Protein AF-A0A7C0YY36-F1 (afdb_monomer)

Solvent-accessible surface area (backbone atoms only — not comparable to full-atom values): 7719 Å² total; per-residue (Å²): 128,56,71,68,55,52,52,52,50,54,49,49,46,53,51,50,28,53,53,32,11,50,30,32,35,48,13,75,74,77,42,60,57,37,29,36,44,51,20,30,54,50,49,46,52,48,51,50,52,51,16,55,76,68,73,61,67,54,78,55,51,54,48,18,40,57,40,35,31,57,25,62,64,55,78,46,85,58,89,52,70,70,56,22,44,54,30,17,38,52,37,12,41,35,40,25,56,19,40,48,44,44,26,67,76,59,66,44,52,70,58,44,53,52,36,29,51,47,17,26,49,41,28,32,50,40,69,68,71,40,92,58,98,40,76,59,61,37,42,26,50,46,37,30,61,57,40,45,57,59,57,72,58,104

Structure (mmCIF, N/CA/C/O backbone):
data_AF-A0A7C0YY36-F1
#
_entry.id   AF-A0A7C0YY36-F1
#
loop_
_atom_site.group_PDB
_atom_site.id
_atom_site.type_symbol
_atom_site.label_atom_id
_atom_site.label_alt_id
_atom_site.label_comp_id
_atom_site.label_asym_id
_atom_site.label_entity_id
_atom_site.label_seq_id
_atom_site.pdbx_PDB_ins_code
_atom_site.Cartn_x
_atom_site.Cartn_y
_atom_site.Cartn_z
_atom_site.occupancy
_atom_site.B_iso_or_equiv
_atom_site.auth_seq_id
_atom_site.auth_comp_id
_atom_site.auth_asym_id
_atom_site.auth_atom_id
_atom_site.pdbx_PDB_model_num
ATOM 1 N N . MET A 1 1 ? -19.627 0.565 18.015 1.00 86.31 1 MET A N 1
ATOM 2 C CA . MET A 1 1 ? -19.749 1.677 17.042 1.00 86.31 1 MET A CA 1
ATOM 3 C C . MET A 1 1 ? -21.066 1.476 16.310 1.00 86.31 1 MET A C 1
ATOM 5 O O . MET A 1 1 ? -21.450 0.323 16.183 1.00 86.31 1 MET A O 1
ATOM 9 N N . SER A 1 2 ? -21.772 2.524 15.884 1.00 94.69 2 SER A N 1
ATOM 10 C CA . SER A 1 2 ? -22.950 2.332 15.022 1.00 94.69 2 SER A CA 1
ATOM 11 C C . SER A 1 2 ? -22.524 1.818 13.640 1.00 94.69 2 SER A C 1
ATOM 13 O O . SER A 1 2 ? -21.394 2.074 13.219 1.00 94.69 2 SER A O 1
ATOM 15 N N . GLU A 1 3 ? -23.427 1.147 12.921 1.00 95.56 3 GLU A N 1
ATOM 16 C CA . GLU A 1 3 ? -23.191 0.703 11.534 1.00 95.56 3 GLU A CA 1
ATOM 17 C C . GLU A 1 3 ? -22.787 1.864 10.620 1.00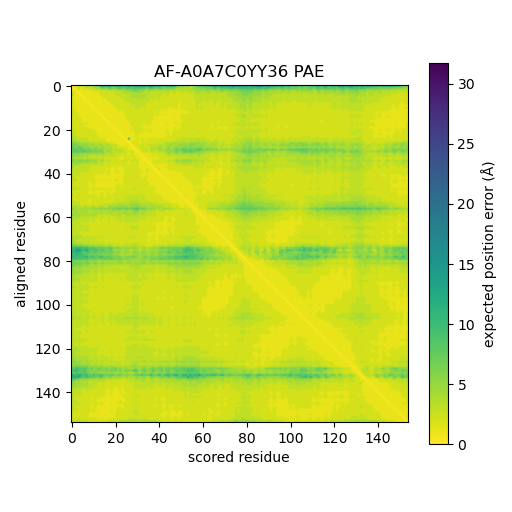 95.56 3 GLU 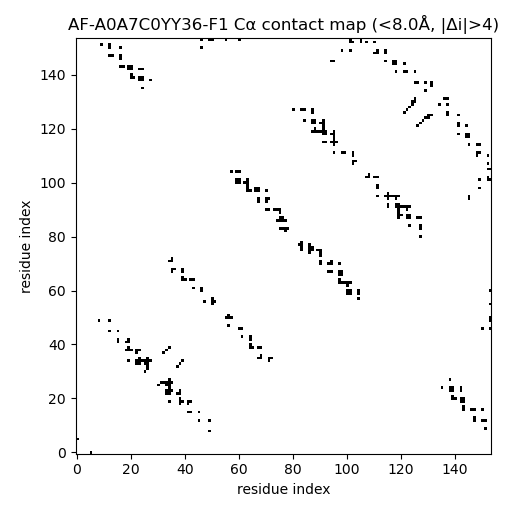A C 1
ATOM 19 O O . GLU A 1 3 ? -21.851 1.755 9.832 1.00 95.56 3 GLU A O 1
ATOM 24 N N . LEU A 1 4 ? -23.417 3.030 10.802 1.00 95.81 4 LEU A N 1
ATOM 25 C CA . LEU A 1 4 ? -23.041 4.251 10.094 1.00 95.81 4 LEU A CA 1
ATOM 26 C C . LEU A 1 4 ? -21.566 4.611 10.327 1.00 95.81 4 LEU A C 1
ATOM 28 O O . LEU A 1 4 ? -20.847 4.903 9.376 1.00 95.81 4 LEU A O 1
ATOM 32 N N . ASN A 1 5 ? -21.089 4.550 11.572 1.00 94.69 5 ASN A N 1
ATOM 33 C CA . ASN A 1 5 ? -19.698 4.874 11.888 1.00 94.69 5 ASN A CA 1
ATOM 34 C C . ASN A 1 5 ? -18.722 3.836 11.312 1.00 94.69 5 ASN A C 1
ATOM 36 O O . ASN A 1 5 ? -17.636 4.209 10.871 1.00 94.69 5 ASN A O 1
ATOM 40 N 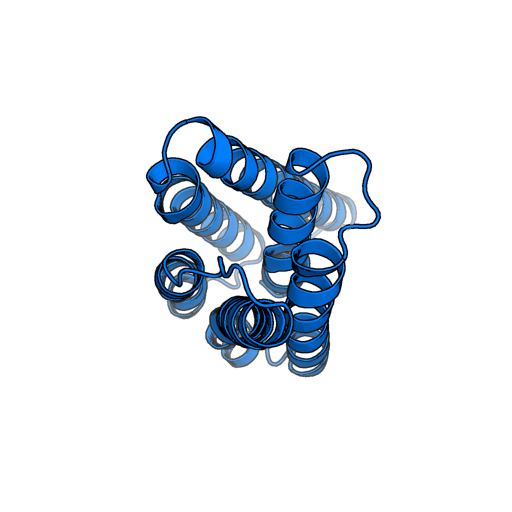N . LEU A 1 6 ? -19.103 2.553 11.278 1.00 94.69 6 LEU A N 1
ATOM 41 C CA . LEU A 1 6 ? -18.305 1.504 10.632 1.00 94.69 6 LEU A CA 1
ATOM 42 C C . LEU A 1 6 ? -18.199 1.735 9.121 1.00 94.69 6 LEU A C 1
ATOM 44 O O . LEU A 1 6 ? -17.103 1.643 8.567 1.00 94.69 6 LEU A O 1
ATOM 48 N N . GLN A 1 7 ? -19.301 2.109 8.470 1.00 96.94 7 GLN A N 1
ATOM 49 C CA . GLN A 1 7 ? -19.312 2.422 7.043 1.00 96.94 7 GLN A CA 1
ATOM 50 C C . GLN A 1 7 ? -18.502 3.685 6.725 1.00 96.94 7 GLN A C 1
ATOM 52 O O . GLN A 1 7 ? -17.735 3.696 5.763 1.00 96.94 7 GLN A O 1
ATOM 57 N N . LEU A 1 8 ? -18.615 4.734 7.546 1.00 97.00 8 LEU A N 1
ATOM 58 C CA . LEU A 1 8 ? -17.803 5.949 7.408 1.00 97.00 8 LEU A CA 1
ATOM 59 C C . LEU A 1 8 ? -16.310 5.649 7.577 1.00 97.00 8 LEU A C 1
ATOM 61 O O . LEU A 1 8 ? -15.486 6.171 6.827 1.00 97.00 8 LEU A O 1
ATOM 65 N N . LEU A 1 9 ? -15.955 4.766 8.511 1.00 97.12 9 LEU A N 1
ATOM 66 C CA . LEU A 1 9 ? -14.577 4.324 8.690 1.00 97.12 9 LEU A CA 1
ATOM 67 C C . LEU A 1 9 ? -14.075 3.505 7.491 1.00 97.12 9 LEU A C 1
ATOM 69 O O . LEU A 1 9 ? -12.953 3.718 7.030 1.00 97.12 9 LEU A O 1
ATOM 73 N N . ALA A 1 10 ? -14.890 2.592 6.960 1.00 97.75 10 ALA A N 1
ATOM 74 C CA . ALA A 1 10 ? -14.557 1.844 5.748 1.00 97.75 10 ALA A CA 1
ATOM 75 C C . ALA A 1 10 ? -14.374 2.779 4.540 1.00 97.75 10 ALA A C 1
ATOM 77 O O . ALA A 1 10 ? -13.438 2.614 3.760 1.00 97.75 10 ALA A O 1
ATOM 78 N N . PHE A 1 11 ? -15.207 3.812 4.419 1.00 98.06 11 PHE A N 1
ATOM 79 C CA . PHE A 1 11 ? -15.059 4.833 3.387 1.00 98.06 11 PHE A CA 1
ATOM 80 C C . PHE A 1 11 ? -13.775 5.658 3.568 1.00 98.06 11 PHE A C 1
ATOM 82 O O . PHE A 1 11 ? -13.031 5.859 2.608 1.00 98.06 11 PHE A O 1
ATOM 89 N N . PHE A 1 12 ? -13.444 6.055 4.801 1.00 98.25 12 PHE A N 1
ATOM 90 C CA . PHE A 1 12 ? -12.179 6.730 5.108 1.00 98.25 12 PHE A CA 1
ATOM 91 C C . PHE A 1 12 ? -10.961 5.886 4.707 1.00 98.25 12 PHE A C 1
ATOM 93 O O . PHE A 1 12 ? -10.008 6.411 4.132 1.00 98.25 12 PHE A O 1
ATOM 100 N N . LYS A 1 13 ? -11.006 4.568 4.935 1.00 98.50 13 LYS A N 1
ATOM 101 C CA . LYS A 1 13 ? -9.967 3.630 4.483 1.00 98.50 13 LYS A CA 1
ATOM 102 C C . LYS A 1 13 ? -9.772 3.674 2.965 1.00 98.50 13 LYS A C 1
ATOM 104 O O . LYS A 1 13 ? -8.634 3.742 2.506 1.00 98.50 13 LYS A O 1
ATOM 109 N N . VAL A 1 14 ? -10.855 3.713 2.186 1.00 98.44 14 VAL A N 1
ATOM 110 C CA . VAL A 1 14 ? -10.785 3.868 0.720 1.00 98.44 14 VAL A CA 1
ATOM 111 C C . VAL A 1 14 ? -10.155 5.208 0.329 1.00 98.44 14 VAL A C 1
ATOM 113 O O . VAL A 1 14 ? -9.276 5.238 -0.532 1.00 98.44 14 VAL A O 1
ATOM 116 N N . ILE A 1 15 ? -10.536 6.30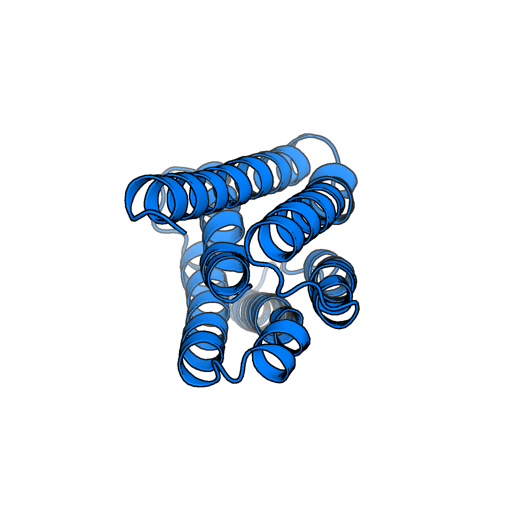6 0.989 1.00 98.44 15 ILE A N 1
ATOM 117 C CA . ILE A 1 15 ? -9.932 7.628 0.748 1.00 98.44 15 ILE A CA 1
ATOM 118 C C . ILE A 1 15 ? -8.431 7.606 1.058 1.00 98.44 15 ILE A C 1
ATOM 120 O O . ILE A 1 15 ? -7.633 8.129 0.280 1.00 98.44 15 ILE A O 1
ATOM 124 N N . ALA A 1 16 ? -8.023 6.970 2.158 1.00 98.38 16 ALA A N 1
ATOM 125 C CA . ALA A 1 16 ? -6.617 6.862 2.527 1.00 98.38 16 ALA A CA 1
ATOM 126 C C . ALA A 1 16 ? -5.792 6.139 1.455 1.00 98.38 16 ALA A C 1
ATOM 128 O O . ALA A 1 16 ? -4.710 6.609 1.092 1.00 98.38 16 ALA A O 1
ATOM 129 N N . VAL A 1 17 ? -6.333 5.055 0.899 1.00 98.56 17 VAL A N 1
ATOM 130 C CA . VAL A 1 17 ? -5.735 4.326 -0.227 1.00 98.56 17 VAL A CA 1
ATOM 131 C C . VAL A 1 17 ? -5.659 5.211 -1.476 1.00 98.56 17 VAL A C 1
ATOM 133 O O . VAL A 1 17 ? -4.615 5.256 -2.127 1.00 98.56 17 VAL A O 1
ATOM 136 N N . ALA A 1 18 ? -6.725 5.950 -1.794 1.00 98.38 18 ALA A N 1
ATOM 137 C CA . ALA A 1 18 ? -6.769 6.834 -2.959 1.00 98.38 18 ALA A CA 1
ATOM 138 C C . ALA A 1 18 ? -5.725 7.962 -2.875 1.00 98.38 18 ALA A C 1
ATOM 140 O O . ALA A 1 18 ? -5.005 8.211 -3.843 1.00 98.38 18 ALA A O 1
ATOM 141 N N . ILE A 1 19 ? -5.580 8.596 -1.707 1.00 98.25 19 ILE A N 1
ATOM 142 C CA . ILE A 1 19 ? -4.572 9.643 -1.482 1.00 98.25 19 ILE A CA 1
ATOM 143 C C . ILE A 1 19 ? -3.157 9.060 -1.579 1.00 98.25 19 ILE A C 1
ATOM 145 O O . ILE A 1 19 ? -2.301 9.651 -2.239 1.00 98.25 19 ILE A O 1
ATOM 149 N N . PHE A 1 20 ? -2.900 7.884 -0.991 1.00 98.38 20 PHE A N 1
ATOM 150 C CA . PHE A 1 20 ? -1.603 7.219 -1.149 1.00 98.38 20 PHE A CA 1
ATOM 151 C C . PHE A 1 20 ? -1.292 6.937 -2.621 1.00 98.38 20 PHE A C 1
ATOM 153 O O . PHE A 1 20 ? -0.194 7.233 -3.087 1.00 98.38 20 PHE A O 1
ATOM 160 N N . SER A 1 21 ? -2.261 6.396 -3.356 1.00 97.50 21 SER A N 1
ATOM 161 C CA . SER A 1 21 ? -2.123 6.058 -4.771 1.00 97.50 21 SER A CA 1
ATOM 162 C C . SER A 1 21 ? -1.823 7.286 -5.640 1.00 97.50 21 SER A C 1
ATOM 164 O O . SER A 1 21 ? -0.925 7.252 -6.488 1.00 97.50 21 SER A O 1
ATOM 166 N N . LEU A 1 22 ? -2.484 8.414 -5.359 1.00 96.81 22 LEU A N 1
ATOM 167 C CA . LEU A 1 22 ? -2.176 9.699 -5.984 1.00 96.81 22 LEU A CA 1
ATOM 168 C C . LEU A 1 22 ? -0.730 10.130 -5.697 1.00 96.81 22 LEU A C 1
ATOM 170 O O . LEU A 1 22 ? 0.011 10.441 -6.628 1.00 96.81 22 LEU A O 1
ATOM 174 N N . LEU A 1 23 ? -0.300 10.118 -4.431 1.00 96.81 23 LEU A N 1
ATOM 175 C CA . LEU A 1 23 ? 1.073 10.478 -4.046 1.00 96.81 23 LEU A CA 1
ATOM 176 C C . LEU A 1 23 ? 2.109 9.533 -4.669 1.00 96.81 23 LEU A C 1
ATOM 178 O O . LEU A 1 23 ? 3.195 9.966 -5.066 1.00 96.81 23 LEU A O 1
ATOM 182 N N . TYR A 1 24 ? 1.762 8.254 -4.797 1.00 95.31 24 TYR A N 1
ATOM 183 C CA . TYR A 1 24 ? 2.589 7.258 -5.457 1.00 95.31 24 TYR A CA 1
ATOM 184 C C . TYR A 1 24 ? 2.801 7.604 -6.940 1.00 95.31 24 TYR A C 1
ATOM 186 O O . TYR A 1 24 ? 3.950 7.705 -7.382 1.00 95.31 24 TYR A O 1
ATOM 194 N N . GLY A 1 25 ? 1.720 7.877 -7.681 1.00 93.38 25 GLY A N 1
ATOM 195 C CA . GLY A 1 25 ? 1.780 8.281 -9.091 1.00 93.38 25 GLY A CA 1
ATOM 196 C C . GLY A 1 25 ? 2.466 9.637 -9.310 1.00 93.38 25 GLY A C 1
ATOM 197 O O . GLY A 1 25 ? 3.320 9.772 -10.191 1.00 93.38 25 GLY A O 1
ATOM 198 N N . LEU A 1 26 ? 2.184 10.634 -8.461 1.00 94.06 26 LEU A N 1
ATOM 199 C CA . LEU A 1 26 ? 2.862 11.941 -8.479 1.00 94.06 26 LEU A CA 1
ATOM 200 C C . LEU A 1 26 ? 4.372 11.799 -8.264 1.00 94.06 26 LEU A C 1
ATOM 202 O O . LEU A 1 26 ? 5.167 12.504 -8.892 1.00 94.06 26 LEU A O 1
ATOM 206 N N . GLY A 1 27 ? 4.791 10.868 -7.406 1.00 91.62 27 GLY A N 1
ATOM 207 C CA . GLY A 1 27 ? 6.204 10.599 -7.168 1.00 91.62 27 GLY A CA 1
ATOM 208 C C . GLY A 1 27 ? 6.942 9.984 -8.359 1.00 91.62 27 GLY A C 1
ATOM 209 O O . GLY A 1 27 ? 8.170 10.085 -8.410 1.00 91.62 27 GLY A O 1
ATOM 210 N N . GLY A 1 28 ? 6.221 9.384 -9.311 1.00 86.81 28 GLY A N 1
ATOM 211 C CA . GLY A 1 28 ? 6.764 8.954 -10.600 1.00 86.81 28 GLY A CA 1
ATOM 212 C C . GLY A 1 28 ? 6.996 10.107 -11.583 1.00 86.81 28 GLY A C 1
ATOM 213 O O . GLY A 1 28 ? 7.898 10.016 -12.409 1.00 86.81 28 GLY A O 1
ATOM 214 N N . MET A 1 29 ? 6.238 11.204 -11.460 1.00 89.25 29 MET A N 1
ATOM 215 C CA . MET A 1 29 ? 6.308 12.356 -12.373 1.00 89.25 29 MET A CA 1
ATOM 216 C C . MET A 1 29 ? 7.236 13.469 -11.880 1.00 89.25 29 MET A C 1
ATOM 218 O O . MET A 1 29 ? 8.010 14.016 -12.658 1.00 89.25 29 MET A O 1
ATOM 222 N N . TYR A 1 30 ? 7.157 13.816 -10.593 1.00 90.88 30 TYR A N 1
ATOM 223 C CA . TYR A 1 30 ? 7.826 15.005 -10.059 1.00 90.88 30 TYR A CA 1
ATOM 224 C C . TYR A 1 30 ? 9.083 14.659 -9.264 1.00 90.88 30 TYR A C 1
ATOM 226 O O . TYR A 1 30 ? 10.194 15.043 -9.624 1.00 90.88 30 TYR A O 1
ATOM 234 N N . LYS A 1 31 ? 8.919 13.962 -8.134 1.00 92.25 31 LYS A N 1
ATOM 235 C CA . LYS A 1 31 ? 10.015 13.640 -7.210 1.00 92.25 31 LYS A CA 1
ATOM 236 C C . LYS A 1 31 ? 9.760 12.302 -6.532 1.00 92.25 31 LYS A C 1
ATOM 238 O O . LYS A 1 31 ? 8.762 12.142 -5.832 1.00 92.25 31 LYS A O 1
ATOM 243 N N . LYS A 1 32 ? 10.732 11.384 -6.606 1.00 91.44 32 LYS A N 1
ATOM 244 C CA . LYS A 1 32 ? 10.655 10.055 -5.963 1.00 91.44 32 LYS A CA 1
ATOM 245 C C . LYS A 1 32 ? 10.382 10.125 -4.452 1.00 91.44 32 LYS A C 1
ATOM 247 O O . LYS A 1 32 ? 9.803 9.197 -3.895 1.00 91.44 32 LYS A O 1
ATOM 252 N N . ALA A 1 33 ? 10.768 11.218 -3.791 1.00 93.50 33 ALA A N 1
ATOM 253 C CA . ALA A 1 33 ? 10.486 11.452 -2.375 1.00 93.50 33 ALA A CA 1
ATOM 254 C C . ALA A 1 33 ? 8.979 11.541 -2.063 1.00 93.50 33 ALA A C 1
ATOM 256 O O . ALA A 1 33 ? 8.561 11.094 -0.999 1.00 93.50 33 ALA A O 1
ATOM 257 N N . ILE A 1 34 ? 8.152 12.036 -2.993 1.00 93.62 34 ILE A N 1
ATOM 258 C CA . ILE A 1 34 ? 6.697 12.152 -2.795 1.00 93.62 34 ILE A CA 1
ATOM 259 C C . ILE A 1 34 ? 6.083 10.762 -2.607 1.00 93.62 34 ILE A C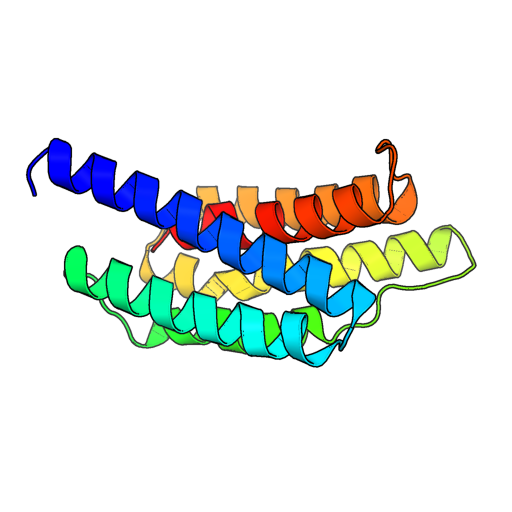 1
ATOM 261 O O . ILE A 1 34 ? 5.360 10.542 -1.640 1.00 93.62 34 ILE A O 1
ATOM 265 N N . ARG A 1 35 ? 6.450 9.790 -3.454 1.00 91.50 35 ARG A N 1
ATOM 266 C CA . ARG A 1 35 ? 5.975 8.406 -3.305 1.00 91.50 35 ARG A CA 1
ATOM 267 C C . ARG A 1 35 ? 6.594 7.681 -2.111 1.00 91.50 35 ARG A C 1
ATOM 269 O O . ARG A 1 35 ? 5.892 6.957 -1.424 1.00 91.50 35 ARG A O 1
ATOM 276 N N . ARG A 1 36 ? 7.901 7.856 -1.867 1.00 92.56 36 ARG A N 1
ATOM 277 C CA . ARG A 1 36 ? 8.661 7.083 -0.861 1.00 92.56 36 ARG A CA 1
ATOM 278 C C . ARG A 1 36 ? 8.449 7.558 0.570 1.00 92.56 36 ARG A C 1
ATOM 280 O O . ARG A 1 36 ? 8.515 6.745 1.477 1.00 92.56 36 ARG A O 1
ATOM 287 N N . ILE A 1 37 ? 8.254 8.860 0.758 1.00 95.00 37 ILE A N 1
ATOM 288 C CA . ILE A 1 37 ? 8.168 9.496 2.075 1.00 95.00 37 ILE A CA 1
ATOM 289 C C . ILE A 1 37 ? 6.786 10.119 2.240 1.00 95.00 37 ILE A C 1
ATOM 291 O O . ILE A 1 37 ? 6.089 9.784 3.188 1.00 95.00 37 ILE A O 1
ATOM 295 N N . GLY A 1 38 ? 6.349 10.958 1.294 1.00 95.56 38 GLY A N 1
ATOM 296 C CA . GLY A 1 38 ? 5.056 11.648 1.384 1.00 95.56 38 GLY A CA 1
ATOM 297 C C . GLY A 1 38 ? 3.869 10.688 1.506 1.00 95.56 38 GLY A C 1
ATOM 298 O O . GLY A 1 38 ? 3.087 10.792 2.448 1.00 95.56 38 GLY A O 1
ATOM 299 N N . GLY A 1 39 ? 3.779 9.704 0.605 1.00 95.69 39 GLY A N 1
ATOM 300 C CA . GLY A 1 39 ? 2.755 8.656 0.667 1.00 95.69 39 GLY A CA 1
ATOM 301 C C . GLY A 1 39 ? 2.809 7.859 1.971 1.00 95.69 39 GLY A C 1
ATOM 302 O O . GLY A 1 39 ? 1.782 7.585 2.585 1.00 95.69 39 GLY A O 1
ATOM 303 N N . VAL A 1 40 ? 4.009 7.538 2.446 1.00 96.62 40 VAL A N 1
ATOM 304 C CA . VAL A 1 40 ? 4.182 6.764 3.679 1.00 96.62 40 VAL A CA 1
ATOM 305 C C . VAL A 1 40 ? 3.762 7.555 4.918 1.00 96.62 40 VAL A C 1
ATOM 307 O O . VAL A 1 40 ? 3.048 7.015 5.758 1.00 96.62 40 VAL A O 1
ATOM 310 N N . ILE A 1 41 ? 4.150 8.829 5.027 1.00 97.81 41 ILE A N 1
ATOM 311 C CA . ILE A 1 41 ? 3.720 9.712 6.123 1.00 97.81 41 ILE A CA 1
ATOM 312 C C . ILE A 1 41 ? 2.194 9.800 6.149 1.00 97.81 41 ILE A C 1
ATOM 314 O O . ILE A 1 41 ? 1.589 9.696 7.214 1.00 97.81 41 ILE A O 1
ATOM 318 N N . TRP A 1 42 ? 1.565 9.926 4.979 1.00 97.94 42 TRP A N 1
ATOM 319 C CA . TRP A 1 42 ? 0.111 9.897 4.881 1.00 97.94 42 TRP A CA 1
ATOM 320 C C . TRP A 1 42 ? -0.484 8.593 5.436 1.00 97.94 42 TRP A C 1
ATOM 322 O O . TRP A 1 42 ? -1.406 8.645 6.250 1.00 97.94 42 TRP A O 1
ATOM 332 N N . LEU A 1 43 ? 0.067 7.428 5.075 1.00 97.94 43 LEU A N 1
ATOM 333 C CA . LEU A 1 43 ? -0.393 6.151 5.634 1.00 97.94 43 LEU A CA 1
ATOM 334 C C . LEU A 1 43 ? -0.196 6.073 7.148 1.00 97.94 43 LEU A C 1
ATOM 336 O O . LEU A 1 43 ? -1.082 5.568 7.829 1.00 97.94 43 LEU A O 1
ATOM 340 N N . MET A 1 44 ? 0.912 6.589 7.693 1.00 97.75 44 MET A N 1
ATOM 341 C CA . MET A 1 44 ? 1.116 6.647 9.148 1.00 97.75 44 MET A CA 1
ATOM 342 C C . MET A 1 44 ? -0.003 7.435 9.833 1.00 97.75 44 MET A C 1
ATOM 344 O O . MET A 1 44 ? -0.573 6.960 10.815 1.00 97.75 44 MET A O 1
ATOM 348 N N . VAL A 1 45 ? -0.354 8.607 9.296 1.00 98.12 45 VAL A N 1
ATOM 349 C CA . VAL A 1 45 ? -1.452 9.431 9.823 1.00 98.12 45 VAL A CA 1
ATOM 350 C C . VAL A 1 45 ? -2.786 8.690 9.712 1.00 98.12 45 VAL A C 1
ATOM 352 O O . VAL A 1 45 ? -3.515 8.599 10.700 1.00 98.12 45 VAL A O 1
ATOM 355 N N . ALA A 1 46 ? -3.088 8.104 8.550 1.00 98.12 46 ALA A N 1
ATOM 356 C CA . ALA A 1 46 ? -4.329 7.363 8.333 1.00 98.12 46 ALA A CA 1
ATOM 357 C C . ALA A 1 46 ? -4.471 6.171 9.295 1.00 98.12 46 ALA A C 1
ATOM 359 O O . ALA A 1 46 ? -5.524 5.998 9.904 1.00 98.12 46 ALA A O 1
ATOM 360 N N . ILE A 1 47 ? -3.405 5.389 9.484 1.00 97.81 47 ILE A N 1
ATOM 361 C CA . ILE A 1 47 ? -3.352 4.260 10.425 1.00 97.81 47 ILE A CA 1
ATOM 362 C C . ILE A 1 47 ? -3.553 4.736 11.865 1.00 97.81 47 ILE A C 1
ATOM 364 O O . ILE A 1 47 ? -4.306 4.111 12.611 1.00 97.81 47 ILE A O 1
ATOM 368 N N . GLY A 1 48 ? -2.933 5.856 12.249 1.00 97.50 48 GLY A N 1
ATOM 369 C CA . GLY A 1 48 ? -3.132 6.464 13.564 1.00 97.50 48 GLY A CA 1
ATOM 370 C C . GLY A 1 48 ? -4.591 6.859 13.809 1.00 97.50 48 GLY A C 1
ATOM 371 O O . GLY A 1 48 ? -5.147 6.524 14.854 1.00 97.50 48 GLY A O 1
ATOM 372 N N . ILE A 1 49 ? -5.234 7.498 12.824 1.00 97.31 49 ILE A N 1
ATOM 373 C CA . ILE A 1 49 ? -6.655 7.876 12.888 1.00 97.31 49 ILE A CA 1
ATOM 374 C C . ILE A 1 49 ? -7.544 6.629 12.992 1.00 97.31 49 ILE A C 1
ATOM 376 O O . ILE A 1 49 ? -8.397 6.562 13.876 1.00 97.31 49 ILE A O 1
ATOM 380 N N . ILE A 1 50 ? -7.333 5.627 12.132 1.00 97.38 50 ILE A N 1
ATOM 381 C CA . ILE A 1 50 ? -8.111 4.376 12.127 1.00 97.38 50 ILE A CA 1
ATOM 382 C C . ILE A 1 50 ? -7.986 3.663 13.478 1.00 97.38 50 ILE A C 1
ATOM 384 O O . ILE A 1 50 ? -9.002 3.362 14.110 1.00 97.38 50 ILE A O 1
ATOM 388 N N . GLY A 1 51 ? -6.755 3.457 13.955 1.00 95.94 51 GLY A N 1
ATOM 389 C CA . GLY A 1 51 ? -6.487 2.780 15.222 1.00 95.94 51 GLY A CA 1
ATOM 390 C C . GLY A 1 51 ? -7.054 3.531 16.429 1.00 95.94 51 GLY A C 1
ATOM 391 O O . GLY A 1 51 ? -7.568 2.903 17.356 1.00 95.94 51 GLY A O 1
ATOM 392 N N . TYR A 1 52 ? -7.024 4.86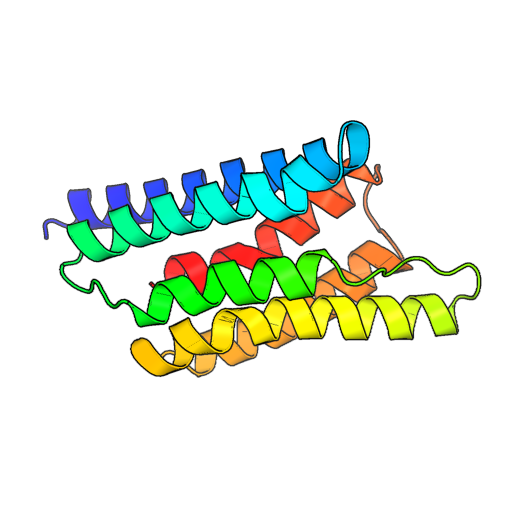8 16.411 1.00 96.12 52 TYR A N 1
ATOM 393 C CA . TYR A 1 52 ? -7.657 5.690 17.444 1.00 96.12 52 TYR A CA 1
ATOM 394 C C . TYR A 1 52 ? -9.183 5.516 17.449 1.00 96.12 52 TYR A C 1
ATOM 396 O O . TYR A 1 52 ? -9.763 5.204 18.491 1.00 96.12 52 TYR 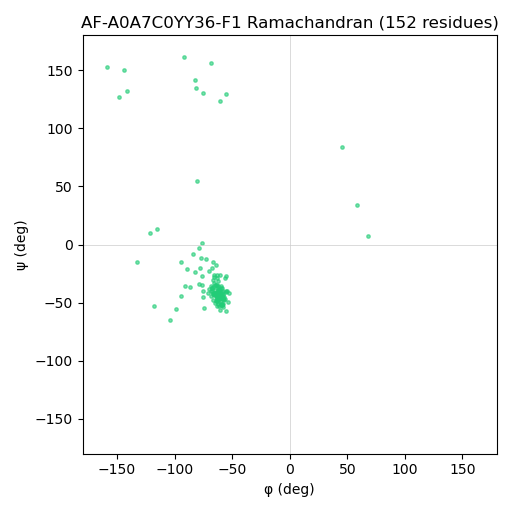A O 1
ATOM 404 N N . LEU A 1 53 ? -9.835 5.641 16.287 1.00 95.44 53 LEU A N 1
ATOM 405 C CA . LEU A 1 53 ? -11.294 5.527 16.166 1.00 95.44 53 LEU A CA 1
ATOM 406 C C . LEU A 1 53 ? -11.809 4.126 16.527 1.00 95.44 53 LEU A C 1
ATOM 408 O O . LEU A 1 53 ? -12.882 3.994 17.118 1.00 95.44 53 LEU A O 1
ATOM 412 N N . GLN A 1 54 ? -11.045 3.079 16.209 1.00 94.81 54 GLN A N 1
ATOM 413 C CA . GLN A 1 54 ? -11.388 1.693 16.541 1.00 94.81 54 GLN A CA 1
ATOM 414 C C . GLN A 1 54 ? -10.979 1.274 17.954 1.00 94.81 54 GLN A C 1
ATOM 416 O O . GLN A 1 54 ? -11.377 0.196 18.392 1.00 94.81 54 GLN A O 1
ATOM 421 N N . LYS A 1 55 ? -10.226 2.113 18.681 1.00 94.44 55 LYS A N 1
ATOM 422 C CA . LYS A 1 55 ? -9.615 1.777 19.978 1.00 94.44 55 LYS A CA 1
ATOM 423 C C . LYS A 1 55 ? -8.677 0.561 19.900 1.00 94.44 55 LYS A C 1
ATOM 425 O O . LYS A 1 55 ? -8.576 -0.210 20.849 1.00 94.44 55 LYS A O 1
ATOM 430 N N . THR A 1 56 ? -7.991 0.399 18.771 1.00 93.88 56 THR A N 1
ATOM 431 C CA . THR A 1 56 ? -7.065 -0.711 18.480 1.00 93.88 56 THR A CA 1
ATOM 432 C C . THR A 1 56 ? -5.623 -0.238 18.307 1.00 93.88 56 THR A C 1
ATOM 434 O O . THR A 1 56 ? -4.793 -0.983 17.790 1.00 93.88 56 THR A O 1
ATOM 437 N N . ILE A 1 57 ? -5.310 1.003 18.700 1.00 92.88 57 ILE A N 1
ATOM 438 C CA . ILE A 1 57 ? -3.999 1.603 18.456 1.00 92.88 57 ILE A CA 1
ATOM 439 C C . ILE A 1 57 ? -2.866 0.733 19.011 1.00 92.88 57 ILE A C 1
ATOM 441 O O . ILE A 1 57 ? -2.860 0.322 20.169 1.00 92.88 57 ILE A O 1
ATOM 445 N N . SER A 1 58 ? -1.886 0.471 18.155 1.00 94.19 58 SER A N 1
ATOM 446 C CA . SER A 1 58 ? -0.694 -0.292 18.484 1.00 94.19 58 SER A CA 1
ATOM 447 C C . SER A 1 58 ? 0.498 0.348 17.794 1.00 94.19 58 SER A C 1
ATOM 449 O O . SER A 1 58 ? 0.449 0.637 16.596 1.00 94.19 58 SER A O 1
ATOM 451 N N . LEU A 1 59 ? 1.587 0.552 18.538 1.00 94.06 59 LEU A N 1
ATOM 452 C CA . LEU A 1 59 ? 2.824 1.111 17.984 1.00 94.06 59 LEU A CA 1
ATOM 453 C C . LEU A 1 59 ? 3.405 0.222 16.873 1.00 94.06 59 LEU A C 1
ATOM 455 O O . LEU A 1 59 ? 4.038 0.715 15.942 1.00 94.06 59 LEU A O 1
ATOM 459 N N . TRP A 1 60 ? 3.110 -1.077 16.917 1.00 93.81 60 TRP A N 1
ATOM 460 C CA . TRP A 1 60 ? 3.518 -2.050 15.909 1.00 93.81 60 TRP A CA 1
ATOM 461 C C . TRP A 1 60 ? 2.929 -1.772 14.520 1.00 93.81 60 TRP A C 1
ATOM 463 O O . TRP A 1 60 ? 3.568 -2.105 13.522 1.00 93.81 60 TRP A O 1
ATOM 473 N N . TYR A 1 61 ? 1.772 -1.104 14.418 1.00 94.94 61 TYR A N 1
ATOM 474 C CA . TYR A 1 61 ? 1.223 -0.716 13.114 1.00 94.94 61 TYR A CA 1
ATOM 475 C C . TYR A 1 61 ? 2.124 0.259 12.358 1.00 94.94 61 TYR A C 1
ATOM 477 O O . TYR A 1 61 ? 2.155 0.234 11.129 1.00 94.94 61 TYR A O 1
ATOM 485 N N . PHE A 1 62 ? 2.900 1.081 13.065 1.00 96.31 62 PHE A N 1
ATOM 486 C CA . PHE A 1 62 ? 3.786 2.063 12.443 1.00 96.31 62 PHE A CA 1
ATOM 487 C C . PHE A 1 62 ? 5.064 1.441 11.870 1.00 96.31 62 PHE A C 1
ATOM 489 O O . PHE A 1 62 ? 5.733 2.081 11.060 1.00 96.31 62 PHE A O 1
ATOM 496 N N . LEU A 1 63 ? 5.368 0.176 12.190 1.00 97.31 63 LEU A N 1
ATOM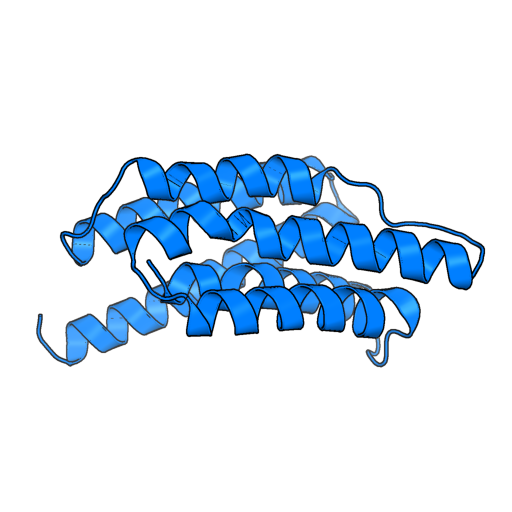 497 C CA . LEU A 1 63 ? 6.431 -0.552 11.498 1.00 97.31 63 LEU A CA 1
ATOM 498 C C . LEU A 1 63 ? 6.080 -0.822 10.031 1.00 97.31 63 LEU A C 1
ATOM 500 O O . LEU A 1 63 ? 6.987 -0.841 9.205 1.00 97.31 63 LEU A O 1
ATOM 504 N N . TYR A 1 64 ? 4.797 -0.982 9.679 1.00 97.88 64 TYR A N 1
ATOM 505 C CA . TYR A 1 64 ? 4.407 -1.199 8.282 1.00 97.88 64 TYR A CA 1
ATOM 506 C C . TYR A 1 64 ? 4.809 -0.024 7.379 1.00 97.88 64 TYR A C 1
ATOM 508 O O . TYR A 1 64 ? 5.579 -0.250 6.443 1.00 97.88 64 TYR A O 1
ATOM 516 N N . PRO A 1 65 ? 4.392 1.229 7.651 1.00 97.19 65 PRO A N 1
ATOM 517 C CA . PRO A 1 65 ? 4.839 2.375 6.870 1.00 97.19 65 PRO A CA 1
ATOM 518 C C . PRO A 1 65 ? 6.369 2.489 6.796 1.00 97.19 65 PRO A C 1
ATOM 520 O O . PRO A 1 65 ? 6.905 2.738 5.720 1.00 97.19 65 PRO A O 1
ATOM 523 N N . LEU A 1 66 ? 7.096 2.230 7.889 1.00 96.75 66 LEU A N 1
ATOM 524 C CA . LEU A 1 66 ? 8.565 2.271 7.888 1.00 96.75 66 LEU A CA 1
ATOM 525 C C . LEU A 1 66 ? 9.185 1.224 6.947 1.00 96.75 66 LEU A C 1
ATOM 527 O O . LEU A 1 66 ? 10.060 1.557 6.145 1.00 96.75 66 LEU A O 1
ATOM 531 N N . LEU A 1 67 ? 8.704 -0.021 6.988 1.00 97.81 67 LEU A N 1
ATOM 532 C CA . LEU A 1 67 ? 9.137 -1.073 6.062 1.00 97.81 67 LEU A CA 1
ATOM 533 C C . LEU A 1 67 ? 8.744 -0.751 4.615 1.00 97.81 67 LEU A C 1
ATOM 535 O O . LEU A 1 67 ? 9.503 -1.037 3.684 1.00 97.81 67 LEU A O 1
ATOM 539 N N . LEU A 1 68 ? 7.593 -0.105 4.422 1.00 97.88 68 LEU A N 1
ATOM 540 C CA . LEU A 1 68 ? 7.121 0.321 3.113 1.00 97.88 68 LEU A CA 1
ATOM 541 C C . LEU A 1 68 ? 8.069 1.356 2.482 1.00 97.88 68 LEU A C 1
ATOM 543 O O . LEU A 1 68 ? 8.301 1.278 1.279 1.00 97.88 68 LEU A O 1
ATOM 547 N N . ILE A 1 69 ? 8.711 2.250 3.250 1.00 97.19 69 ILE A N 1
ATOM 548 C CA . ILE A 1 69 ? 9.776 3.141 2.724 1.00 97.19 69 ILE A CA 1
ATOM 549 C C . ILE A 1 69 ? 10.899 2.316 2.087 1.00 97.19 69 ILE A C 1
ATOM 551 O O . ILE A 1 69 ? 11.346 2.617 0.972 1.00 97.19 69 ILE A O 1
ATOM 555 N N . GLY A 1 70 ? 11.342 1.270 2.790 1.00 96.06 70 GLY A N 1
ATOM 556 C CA . GLY A 1 70 ? 12.372 0.352 2.312 1.00 96.06 70 GLY A CA 1
ATOM 557 C C . GLY A 1 70 ? 11.950 -0.312 1.004 1.00 96.06 70 GLY A C 1
ATOM 558 O O . GLY A 1 70 ? 12.653 -0.197 -0.003 1.00 96.06 70 GLY A O 1
ATOM 559 N N . ALA A 1 71 ? 10.752 -0.899 0.980 1.00 97.12 71 ALA A N 1
ATOM 560 C CA . ALA A 1 71 ? 10.192 -1.526 -0.216 1.00 97.12 71 ALA A CA 1
ATOM 561 C C . ALA A 1 71 ? 10.089 -0.544 -1.399 1.00 97.12 71 ALA A C 1
ATOM 563 O O . ALA A 1 71 ? 10.537 -0.843 -2.504 1.00 97.12 71 ALA A O 1
ATOM 564 N N . LEU A 1 72 ? 9.585 0.673 -1.169 1.00 95.88 72 LEU A N 1
ATOM 565 C CA . LEU A 1 72 ? 9.421 1.726 -2.181 1.00 95.88 72 LEU A CA 1
ATOM 566 C C . LEU A 1 72 ? 10.745 2.280 -2.733 1.00 95.88 72 LEU A C 1
ATOM 568 O O . LEU A 1 72 ? 10.745 2.975 -3.766 1.00 95.88 72 LEU A O 1
ATOM 572 N N . THR A 1 73 ? 11.854 2.001 -2.051 1.00 94.88 73 THR A N 1
ATOM 573 C CA . THR A 1 73 ? 13.204 2.420 -2.438 1.00 94.88 73 THR A CA 1
ATOM 574 C C . THR A 1 73 ? 13.891 1.399 -3.343 1.00 94.88 73 THR A C 1
ATOM 5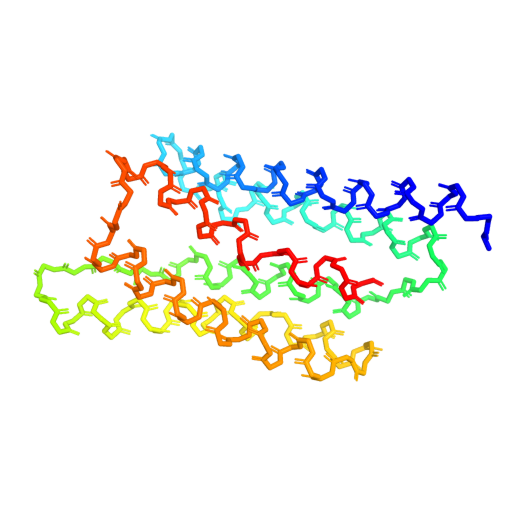76 O O . THR A 1 73 ? 14.762 1.792 -4.124 1.00 94.88 73 THR A O 1
ATOM 579 N N . ILE A 1 74 ? 13.441 0.140 -3.337 1.00 93.00 74 ILE A N 1
ATOM 580 C CA . ILE A 1 74 ? 13.944 -0.908 -4.231 1.00 93.00 74 ILE A CA 1
ATOM 581 C C . ILE A 1 74 ? 13.696 -0.504 -5.691 1.00 93.00 74 ILE A C 1
ATOM 583 O O . ILE A 1 74 ? 12.575 -0.202 -6.109 1.00 93.00 74 ILE A O 1
ATOM 587 N N . GLY A 1 75 ? 14.774 -0.467 -6.474 1.00 87.88 75 GLY A N 1
ATOM 588 C CA . GLY A 1 75 ? 14.714 -0.213 -7.908 1.00 87.88 75 GLY A CA 1
ATOM 589 C C . GLY A 1 75 ? 14.214 -1.445 -8.656 1.00 87.88 75 GLY A C 1
ATOM 590 O O . GLY A 1 75 ? 14.737 -2.537 -8.463 1.00 87.88 75 GLY A O 1
ATOM 591 N N . TYR A 1 76 ? 13.228 -1.259 -9.534 1.00 85.69 76 TYR A N 1
ATOM 592 C CA . TYR A 1 76 ? 12.579 -2.360 -10.253 1.00 85.69 76 TYR A CA 1
ATOM 593 C C . TYR A 1 76 ? 12.651 -2.265 -11.788 1.00 85.69 76 TYR A C 1
ATOM 595 O O . TYR A 1 76 ? 11.978 -3.016 -12.490 1.00 85.69 76 TYR A O 1
ATOM 603 N N . GLY A 1 77 ? 13.446 -1.331 -12.318 1.00 86.75 77 GLY A N 1
ATOM 604 C CA . GLY A 1 77 ? 13.676 -1.178 -13.757 1.00 86.75 77 GLY A CA 1
ATOM 605 C C . GLY A 1 77 ? 14.747 -2.139 -14.284 1.00 86.75 77 GLY A C 1
ATOM 606 O O . GLY A 1 77 ? 15.756 -2.380 -13.610 1.00 86.75 77 GLY A O 1
ATOM 607 N N . ALA A 1 78 ? 14.527 -2.678 -15.481 1.00 91.06 78 ALA A N 1
ATOM 608 C CA . ALA A 1 78 ? 15.495 -3.458 -16.250 1.00 91.06 78 ALA A CA 1
ATOM 609 C C . ALA A 1 78 ? 15.118 -3.468 -17.737 1.00 91.06 78 ALA A C 1
ATOM 611 O O . ALA A 1 78 ? 13.931 -3.391 -18.065 1.00 91.06 78 ALA A O 1
ATOM 612 N N . ASP A 1 79 ? 16.127 -3.633 -18.596 1.00 89.31 79 ASP A N 1
ATOM 613 C CA . ASP A 1 79 ? 15.963 -3.690 -20.054 1.00 89.31 79 ASP A CA 1
ATOM 614 C C . ASP A 1 79 ? 15.641 -5.109 -20.541 1.00 89.31 79 ASP A C 1
ATOM 616 O O . ASP A 1 79 ? 14.836 -5.307 -21.449 1.00 89.31 79 ASP A O 1
ATOM 620 N N . LYS A 1 80 ? 16.239 -6.127 -19.907 1.00 94.50 80 LYS A N 1
ATOM 621 C CA . LYS A 1 80 ? 15.998 -7.536 -20.238 1.00 94.50 80 LYS A CA 1
ATOM 622 C C . LYS A 1 80 ? 14.718 -8.034 -19.577 1.00 94.50 80 LYS A C 1
ATOM 624 O O . LYS A 1 80 ? 14.521 -7.851 -18.377 1.00 94.50 80 LYS A O 1
ATOM 629 N N . PHE A 1 81 ? 13.892 -8.744 -20.344 1.00 93.00 81 PHE A N 1
ATOM 630 C CA . PHE A 1 81 ? 12.598 -9.264 -19.891 1.00 93.00 81 PHE A CA 1
ATOM 631 C C . PHE A 1 81 ? 12.699 -10.106 -18.605 1.00 93.00 81 PHE A C 1
ATOM 633 O O . PHE A 1 81 ? 12.000 -9.834 -17.630 1.00 93.00 81 PHE A O 1
ATOM 640 N N . GLU A 1 82 ? 13.620 -11.071 -18.556 1.00 94.62 82 GLU A N 1
ATOM 641 C CA . GLU A 1 82 ? 13.809 -11.933 -17.379 1.00 94.62 82 GLU A CA 1
ATOM 642 C C . GLU A 1 82 ? 14.255 -11.156 -16.135 1.00 94.62 82 GLU A C 1
ATOM 644 O O . GLU A 1 82 ? 13.791 -11.407 -15.022 1.00 94.62 82 GLU A O 1
ATOM 649 N N . GLU A 1 83 ? 15.153 -10.187 -16.312 1.00 94.75 83 GLU A N 1
ATOM 650 C CA . GLU A 1 83 ? 15.629 -9.342 -15.220 1.00 94.75 83 GLU A CA 1
ATOM 651 C C . GLU A 1 83 ? 14.507 -8.431 -14.708 1.00 94.75 83 GLU A C 1
ATOM 653 O O . GLU A 1 83 ? 14.359 -8.246 -13.497 1.00 94.75 83 GLU A O 1
ATOM 658 N N . LYS A 1 84 ? 13.661 -7.928 -15.615 1.00 94.31 84 LYS A N 1
ATOM 659 C CA . LYS A 1 84 ? 12.471 -7.138 -15.285 1.00 94.31 84 LYS A CA 1
ATOM 660 C C . LYS A 1 84 ? 11.493 -7.951 -14.442 1.00 94.31 84 LYS A C 1
ATOM 662 O O . LYS A 1 84 ? 11.030 -7.443 -13.423 1.00 94.31 84 LYS A O 1
ATOM 667 N N . ILE A 1 85 ? 11.242 -9.216 -14.796 1.00 97.00 85 ILE A N 1
ATOM 668 C CA . ILE A 1 85 ? 10.416 -10.124 -13.984 1.00 97.00 85 ILE A CA 1
ATOM 669 C C . ILE A 1 85 ? 11.018 -10.292 -12.589 1.00 97.00 85 ILE A C 1
ATOM 671 O O . ILE A 1 85 ? 10.318 -10.067 -11.605 1.00 97.00 85 ILE A O 1
ATOM 675 N N . LYS A 1 86 ? 12.309 -10.632 -12.479 1.00 96.81 86 LYS A N 1
ATOM 676 C CA . LYS A 1 86 ? 12.968 -10.849 -11.176 1.00 96.81 86 LYS A CA 1
ATOM 677 C C . LYS A 1 86 ? 12.912 -9.603 -10.289 1.00 96.81 86 LYS A C 1
ATOM 679 O O . LYS A 1 86 ? 12.562 -9.695 -9.113 1.00 96.81 86 LYS A O 1
ATOM 684 N N . LYS A 1 87 ? 13.201 -8.427 -10.850 1.00 96.81 87 LYS A N 1
ATOM 685 C CA . LYS A 1 87 ? 13.162 -7.156 -10.115 1.00 96.81 87 LYS A CA 1
ATOM 686 C C . LYS A 1 87 ? 11.745 -6.744 -9.710 1.00 96.81 87 LYS A C 1
ATOM 688 O O . LYS A 1 87 ? 11.555 -6.278 -8.588 1.00 96.81 87 LYS A O 1
ATOM 693 N N . ARG A 1 88 ? 10.746 -6.935 -10.579 1.00 96.62 88 ARG A N 1
ATOM 694 C CA . ARG A 1 88 ? 9.330 -6.689 -10.247 1.00 96.62 88 ARG A CA 1
ATOM 695 C C . ARG A 1 88 ? 8.820 -7.684 -9.205 1.00 96.62 88 ARG A C 1
ATOM 697 O O . ARG A 1 88 ? 8.120 -7.277 -8.287 1.00 96.62 88 ARG A O 1
ATOM 704 N N . ALA A 1 89 ? 9.242 -8.945 -9.272 1.00 97.44 89 ALA A N 1
ATOM 705 C CA . ALA A 1 89 ? 8.921 -9.948 -8.264 1.00 97.44 89 ALA A CA 1
ATOM 706 C C . ALA A 1 89 ? 9.488 -9.569 -6.886 1.00 97.44 89 ALA A C 1
ATOM 708 O O . ALA A 1 89 ? 8.748 -9.550 -5.905 1.00 97.44 89 ALA A O 1
ATOM 709 N N . LEU A 1 90 ? 10.770 -9.190 -6.820 1.00 97.81 90 LEU A N 1
ATOM 710 C CA . LEU A 1 90 ? 11.406 -8.727 -5.583 1.00 97.81 90 LEU A CA 1
ATOM 711 C C . LEU A 1 90 ? 10.715 -7.478 -5.021 1.00 97.81 90 LEU A C 1
ATOM 713 O O . LEU A 1 90 ? 10.455 -7.398 -3.824 1.00 97.81 90 LEU A O 1
ATOM 717 N N . TYR A 1 91 ? 10.395 -6.517 -5.887 1.00 97.75 91 TYR A N 1
ATOM 718 C CA . TYR A 1 91 ? 9.694 -5.300 -5.495 1.00 97.75 91 TYR A CA 1
ATOM 719 C C . TYR A 1 91 ? 8.282 -5.588 -4.963 1.00 97.75 91 TYR A C 1
ATOM 721 O O . TYR A 1 91 ? 7.938 -5.127 -3.877 1.00 97.75 91 TYR A O 1
ATOM 729 N N . GLY A 1 92 ? 7.486 -6.389 -5.677 1.00 97.94 92 GLY A N 1
ATOM 730 C CA . GLY A 1 92 ? 6.154 -6.808 -5.236 1.00 97.94 92 GLY A CA 1
ATOM 731 C C . GLY A 1 92 ? 6.190 -7.598 -3.926 1.00 97.94 92 GLY A C 1
ATOM 732 O O . GLY A 1 92 ? 5.387 -7.340 -3.032 1.00 97.94 92 GLY A O 1
ATOM 733 N N . LEU A 1 93 ? 7.164 -8.497 -3.762 1.00 98.25 93 LEU A N 1
ATOM 734 C CA . LEU A 1 93 ? 7.357 -9.231 -2.513 1.00 98.25 93 LEU A CA 1
ATOM 735 C C . LEU A 1 93 ? 7.712 -8.290 -1.357 1.00 98.25 93 LEU A C 1
ATOM 737 O O . LEU A 1 93 ? 7.124 -8.403 -0.286 1.00 98.25 93 LEU A O 1
ATOM 741 N N . ALA A 1 94 ? 8.619 -7.334 -1.569 1.00 98.31 94 ALA A N 1
ATOM 742 C CA . ALA A 1 94 ? 8.979 -6.353 -0.548 1.00 98.31 94 ALA A CA 1
ATOM 743 C C . ALA A 1 94 ? 7.784 -5.474 -0.140 1.00 98.31 94 ALA A C 1
ATOM 745 O O . ALA A 1 94 ? 7.592 -5.227 1.052 1.00 98.31 94 ALA A O 1
ATOM 746 N N . LEU A 1 95 ? 6.953 -5.048 -1.102 1.00 98.19 95 LEU A N 1
ATOM 747 C CA . LEU A 1 95 ? 5.697 -4.350 -0.812 1.00 98.19 95 LEU A CA 1
ATOM 748 C C . LEU A 1 95 ? 4.770 -5.220 0.047 1.00 98.19 95 LEU A C 1
ATOM 750 O O . LEU A 1 95 ? 4.333 -4.772 1.101 1.00 98.19 95 LEU A O 1
ATOM 754 N N . GLY A 1 96 ? 4.524 -6.472 -0.350 1.00 98.31 96 GLY A N 1
ATOM 755 C CA . GLY A 1 96 ? 3.656 -7.388 0.396 1.00 98.31 96 GLY A CA 1
ATOM 756 C C . GLY A 1 96 ? 4.150 -7.683 1.817 1.00 98.31 96 GLY A C 1
ATOM 757 O O . GLY A 1 96 ? 3.389 -7.589 2.778 1.00 98.31 96 GLY A O 1
ATOM 758 N N . VAL A 1 97 ? 5.442 -7.986 1.969 1.00 98.50 97 VAL A N 1
ATOM 759 C CA . VAL A 1 97 ? 6.069 -8.293 3.266 1.00 98.50 97 VAL A CA 1
ATOM 760 C C . VAL A 1 97 ? 6.067 -7.085 4.199 1.00 98.50 97 VAL A C 1
ATOM 762 O O . VAL A 1 97 ? 5.994 -7.269 5.413 1.00 98.50 97 VAL A O 1
ATOM 765 N N . SER A 1 98 ? 6.077 -5.855 3.674 1.00 98.44 98 SER A N 1
ATOM 766 C CA . SER A 1 98 ? 6.026 -4.663 4.527 1.00 98.44 98 SER A CA 1
ATOM 767 C C . SER A 1 98 ? 4.804 -4.646 5.459 1.00 98.44 98 SER A C 1
ATOM 769 O O . SER A 1 98 ? 4.902 -4.124 6.566 1.00 98.44 98 SER A O 1
ATOM 771 N N . ALA A 1 99 ? 3.684 -5.275 5.074 1.00 98.31 99 ALA A N 1
ATOM 772 C CA . ALA A 1 99 ? 2.462 -5.368 5.876 1.00 98.31 99 ALA A CA 1
ATOM 773 C C . ALA A 1 99 ? 2.506 -6.425 7.000 1.00 98.31 99 ALA A C 1
ATOM 775 O O . ALA A 1 99 ? 1.551 -6.535 7.775 1.00 98.31 99 ALA A O 1
ATOM 776 N N . LEU A 1 100 ? 3.595 -7.194 7.124 1.00 98.25 100 LEU A N 1
ATOM 777 C CA . LEU A 1 100 ? 3.751 -8.247 8.134 1.00 98.25 100 LEU A CA 1
ATOM 778 C C . LEU A 1 100 ? 3.475 -7.768 9.576 1.00 98.25 100 LEU A C 1
ATOM 780 O O . LEU A 1 100 ? 2.762 -8.476 10.288 1.00 98.25 100 LEU A O 1
ATOM 784 N N . PRO A 1 101 ? 3.928 -6.576 10.024 1.00 98.12 101 PRO A N 1
ATOM 785 C CA . PRO A 1 101 ? 3.602 -6.088 11.364 1.00 98.12 101 PRO A CA 1
ATOM 786 C C . PRO A 1 101 ? 2.093 -5.957 11.608 1.00 98.12 101 PRO A C 1
ATOM 788 O O . PRO A 1 101 ? 1.614 -6.289 12.689 1.00 98.12 101 PRO A O 1
ATOM 791 N N . VAL A 1 102 ? 1.317 -5.539 10.600 1.00 97.62 102 VAL A N 1
ATOM 792 C CA . VAL A 1 102 ? -0.148 -5.430 10.712 1.00 97.62 102 VAL A CA 1
ATOM 793 C C . VAL A 1 102 ? -0.779 -6.816 10.858 1.00 97.62 102 VAL A C 1
ATOM 795 O O . VAL A 1 102 ? -1.686 -6.997 11.671 1.00 97.62 102 VAL A O 1
ATOM 798 N N . ALA A 1 103 ? -0.284 -7.811 10.116 1.00 97.81 103 ALA A N 1
ATOM 799 C CA . ALA A 1 103 ? -0.746 -9.196 10.220 1.00 97.81 103 ALA A CA 1
ATOM 800 C C . ALA A 1 103 ? -0.485 -9.790 11.610 1.00 97.81 103 ALA A C 1
ATOM 802 O O . ALA A 1 103 ? -1.378 -10.415 12.178 1.00 97.81 103 ALA A O 1
ATOM 803 N N . ILE A 1 104 ? 0.701 -9.532 12.173 1.00 97.50 104 ILE A N 1
ATOM 804 C CA . ILE A 1 104 ? 1.085 -9.989 13.516 1.00 97.50 104 ILE A CA 1
ATOM 805 C C . ILE A 1 104 ? 0.147 -9.404 14.576 1.00 97.50 104 ILE A C 1
ATOM 807 O O . ILE A 1 104 ? -0.348 -10.141 15.423 1.00 97.50 104 ILE A O 1
ATOM 811 N N . VAL A 1 105 ? -0.134 -8.099 14.516 1.00 97.00 105 VAL A N 1
ATOM 812 C CA . VAL A 1 105 ? -0.981 -7.427 15.517 1.00 97.00 105 VAL A CA 1
ATOM 813 C C . VAL A 1 105 ? -2.447 -7.847 15.404 1.00 97.00 105 VAL A C 1
ATOM 815 O O . VAL A 1 105 ? -3.130 -7.985 16.414 1.00 97.00 105 VAL A O 1
ATOM 818 N N . THR A 1 106 ? -2.949 -8.035 14.183 1.00 96.81 106 THR A N 1
ATOM 819 C CA . THR A 1 106 ? -4.385 -8.265 13.938 1.00 96.81 106 THR A CA 1
ATOM 820 C C . THR A 1 106 ? -4.764 -9.742 13.864 1.00 96.81 106 THR A C 1
ATOM 822 O O . THR A 1 106 ? -5.950 -10.062 13.870 1.00 96.81 106 THR A O 1
ATOM 825 N N . GLY A 1 107 ? -3.786 -10.641 13.718 1.00 97.56 107 GLY A N 1
ATOM 826 C CA . GLY A 1 107 ? -4.003 -12.070 13.473 1.00 97.56 107 GLY A CA 1
ATOM 827 C C . GLY A 1 107 ? -4.602 -12.397 12.096 1.00 97.56 107 GLY A C 1
ATOM 828 O O . GLY A 1 107 ? -4.939 -13.550 11.830 1.00 97.56 107 GLY A O 1
ATOM 829 N N . LYS A 1 108 ? -4.744 -11.413 11.195 1.00 97.75 108 LYS A N 1
ATOM 830 C CA . LYS A 1 108 ? -5.422 -11.550 9.889 1.00 97.75 108 LYS A CA 1
ATOM 831 C C . LYS A 1 108 ? -4.519 -12.191 8.819 1.00 97.75 108 LYS A C 1
ATOM 833 O O . LYS A 1 108 ? -4.332 -11.642 7.733 1.00 97.75 108 LYS A O 1
ATOM 838 N N . TRP A 1 109 ? -3.971 -13.372 9.106 1.00 98.12 109 TRP A N 1
ATOM 839 C CA . TRP A 1 109 ? -3.003 -14.075 8.248 1.00 98.12 109 TRP A CA 1
ATOM 840 C C . TRP A 1 109 ? -3.525 -14.409 6.849 1.00 98.12 109 TRP A C 1
ATOM 842 O O . TRP A 1 109 ? -2.776 -14.310 5.880 1.00 98.12 109 TRP A O 1
ATOM 852 N N . LEU A 1 110 ? -4.813 -14.742 6.719 1.00 98.31 110 LEU A N 1
ATOM 853 C CA . LEU A 1 110 ? -5.421 -15.018 5.414 1.00 98.31 110 LEU A CA 1
ATOM 854 C C . LEU A 1 110 ? -5.382 -13.782 4.499 1.00 98.31 110 LEU A C 1
ATOM 856 O O . LEU A 1 110 ? -4.992 -13.881 3.337 1.00 98.31 110 LEU A O 1
ATOM 860 N N . LEU A 1 111 ? -5.726 -12.607 5.039 1.00 98.38 111 LEU A N 1
ATOM 861 C CA . LEU A 1 111 ? -5.663 -11.344 4.299 1.00 98.38 111 LEU A CA 1
ATOM 862 C C . LEU A 1 111 ? -4.220 -10.957 3.973 1.00 98.38 111 LEU A C 1
ATOM 864 O O . LEU A 1 111 ? -3.960 -10.466 2.878 1.00 98.38 111 LEU A O 1
ATOM 868 N N . PHE A 1 112 ? -3.276 -11.228 4.876 1.00 98.56 112 PHE A N 1
ATOM 869 C CA . PHE A 1 112 ? -1.854 -11.025 4.607 1.00 98.56 112 PHE A CA 1
ATOM 870 C C . PHE A 1 112 ? -1.345 -11.905 3.456 1.00 98.56 112 PHE A C 1
ATOM 872 O O . PHE A 1 112 ? -0.689 -11.399 2.548 1.00 98.56 112 PHE A O 1
ATOM 879 N N . GLY A 1 113 ? -1.688 -13.197 3.443 1.00 98.50 113 GLY A N 1
ATOM 880 C CA . GLY A 1 113 ? -1.332 -14.100 2.346 1.00 98.50 113 GLY A CA 1
ATOM 881 C C . GLY A 1 113 ? -1.912 -13.637 1.007 1.00 98.50 113 GLY A C 1
ATOM 882 O O . GLY A 1 113 ? -1.194 -13.571 0.007 1.00 98.50 113 GLY A O 1
ATOM 883 N N . PHE A 1 114 ? -3.185 -13.223 1.004 1.00 98.56 114 PHE A N 1
ATOM 884 C CA . PHE A 1 114 ? -3.824 -12.645 -0.180 1.00 98.56 114 PHE A CA 1
ATOM 885 C C . PHE A 1 114 ? -3.130 -11.353 -0.635 1.00 98.56 114 PHE A C 1
ATOM 887 O O . PHE A 1 114 ? -2.865 -11.180 -1.823 1.00 98.56 114 PHE A O 1
ATOM 894 N N . HIS A 1 115 ? -2.761 -10.476 0.299 1.00 98.56 115 HIS A N 1
ATOM 895 C CA . HIS A 1 115 ? -2.024 -9.249 0.010 1.00 98.56 115 HIS A CA 1
ATOM 896 C C . HIS A 1 115 ? -0.645 -9.511 -0.600 1.00 98.56 115 HIS A C 1
ATOM 898 O O . HIS A 1 115 ? -0.272 -8.860 -1.575 1.00 98.56 115 HIS A O 1
ATOM 904 N N . LEU A 1 116 ? 0.096 -10.486 -0.073 1.00 98.44 116 LEU A N 1
ATOM 905 C CA . LEU A 1 116 ? 1.410 -10.855 -0.589 1.00 98.44 116 LEU A CA 1
ATOM 906 C C . LEU A 1 116 ? 1.317 -11.356 -2.037 1.00 98.44 116 LEU A C 1
ATOM 908 O O . LEU A 1 116 ? 2.066 -10.891 -2.900 1.00 98.44 116 LEU A O 1
ATOM 912 N N . GLY A 1 117 ? 0.347 -12.231 -2.318 1.00 98.38 117 GLY A N 1
ATOM 913 C CA . GLY A 1 117 ? 0.051 -12.683 -3.679 1.00 98.38 117 GLY A CA 1
ATOM 914 C C . GLY A 1 117 ? -0.376 -11.536 -4.599 1.00 98.38 117 GLY A C 1
ATOM 915 O O . GLY A 1 117 ? 0.119 -11.431 -5.721 1.00 98.38 117 GLY A O 1
ATOM 916 N N . LEU A 1 118 ? -1.232 -10.633 -4.111 1.00 98.44 118 LEU A N 1
ATOM 917 C CA . LEU A 1 118 ? -1.705 -9.468 -4.858 1.00 98.44 118 LEU A CA 1
ATOM 918 C C . LEU A 1 118 ? -0.561 -8.515 -5.230 1.00 98.44 118 LEU A C 1
ATOM 920 O O . LEU A 1 118 ? -0.481 -8.088 -6.381 1.00 98.44 118 LEU A O 1
ATOM 924 N N . CYS A 1 119 ? 0.343 -8.192 -4.303 1.00 98.38 119 CYS A N 1
ATOM 925 C CA . CYS A 1 119 ? 1.495 -7.325 -4.568 1.00 98.38 119 CYS A CA 1
ATOM 926 C C . CYS A 1 119 ? 2.469 -7.951 -5.570 1.00 98.38 119 CYS A C 1
ATOM 928 O O . CYS A 1 119 ? 2.947 -7.268 -6.478 1.00 98.38 119 CYS A O 1
ATOM 930 N N . LEU A 1 120 ? 2.734 -9.254 -5.445 1.00 98.06 120 LEU A N 1
ATOM 931 C CA . LEU A 1 120 ? 3.583 -9.979 -6.385 1.00 98.06 120 LEU A CA 1
ATOM 932 C C . LEU A 1 120 ? 2.968 -10.000 -7.792 1.00 98.06 120 LEU A C 1
ATOM 934 O O . LEU A 1 120 ? 3.610 -9.582 -8.758 1.00 98.06 120 LEU A O 1
ATOM 938 N N . ALA A 1 121 ? 1.712 -10.439 -7.898 1.00 97.62 121 ALA A N 1
ATOM 939 C CA . ALA A 1 121 ? 1.005 -10.552 -9.168 1.00 97.62 121 ALA A CA 1
ATOM 940 C C . ALA A 1 121 ? 0.826 -9.185 -9.835 1.00 97.62 121 ALA A C 1
ATOM 942 O O . ALA A 1 121 ? 1.145 -9.038 -11.011 1.00 97.62 121 ALA A O 1
ATOM 943 N N . SER A 1 122 ? 0.382 -8.166 -9.094 1.00 96.88 122 SER A N 1
ATOM 944 C CA . SER A 1 122 ? 0.209 -6.814 -9.639 1.00 96.88 122 SER A CA 1
ATOM 945 C C . SER A 1 122 ? 1.531 -6.214 -10.112 1.00 96.88 122 SER A C 1
ATOM 947 O O . SER A 1 122 ? 1.575 -5.648 -11.201 1.00 96.88 122 SER A O 1
ATOM 949 N N . SER A 1 123 ? 2.630 -6.392 -9.370 1.00 96.75 123 SER A N 1
ATOM 950 C CA . SER A 1 123 ? 3.930 -5.862 -9.787 1.00 96.75 123 SER A CA 1
ATOM 951 C C . SER A 1 123 ? 4.449 -6.506 -11.073 1.00 96.75 123 SER A C 1
ATOM 953 O O . SER A 1 123 ? 4.999 -5.812 -11.928 1.00 96.75 123 SER A O 1
ATOM 955 N N . ILE A 1 124 ? 4.256 -7.817 -11.238 1.00 96.56 124 ILE A N 1
ATOM 956 C CA . ILE A 1 124 ? 4.675 -8.531 -12.448 1.00 96.56 124 ILE A CA 1
ATOM 957 C C . ILE A 1 124 ? 3.724 -8.216 -13.608 1.00 96.56 124 ILE A C 1
ATOM 959 O O . ILE A 1 124 ? 4.175 -7.754 -14.652 1.00 96.56 124 ILE A O 1
ATOM 963 N N . LEU A 1 125 ? 2.416 -8.422 -13.441 1.00 96.19 125 LEU A N 1
ATOM 964 C CA . LEU A 1 125 ? 1.434 -8.255 -14.516 1.00 96.19 125 LEU A CA 1
ATOM 965 C C . LEU A 1 125 ? 1.401 -6.815 -15.028 1.00 96.19 125 LEU A C 1
ATOM 967 O O . LEU A 1 125 ? 1.579 -6.573 -16.221 1.00 96.19 125 LEU A O 1
ATOM 971 N N . LEU A 1 126 ? 1.235 -5.854 -14.120 1.00 95.06 126 LEU A N 1
ATOM 972 C CA . LEU A 1 126 ? 1.163 -4.444 -14.487 1.00 95.06 126 LEU A CA 1
ATOM 973 C C . LEU A 1 126 ? 2.554 -3.914 -14.837 1.00 95.06 126 LEU A C 1
ATOM 975 O O . LEU A 1 126 ? 2.703 -3.199 -15.814 1.00 95.06 126 LEU A O 1
ATOM 979 N N . GLY A 1 127 ? 3.592 -4.308 -14.097 1.00 91.69 127 GLY A N 1
ATOM 980 C CA . GLY A 1 127 ? 4.923 -3.736 -14.269 1.00 91.69 127 GLY A CA 1
ATOM 981 C C . GLY A 1 127 ? 5.768 -4.311 -15.404 1.00 91.69 127 GLY A C 1
ATOM 982 O O . GLY A 1 127 ? 6.702 -3.636 -15.855 1.00 91.69 127 GLY A O 1
ATOM 983 N N . VAL A 1 128 ? 5.495 -5.542 -15.848 1.00 93.25 128 VAL A N 1
ATOM 984 C CA . VAL A 1 128 ? 6.208 -6.206 -16.953 1.00 93.25 128 VAL A CA 1
ATOM 985 C C . VAL A 1 128 ? 5.418 -6.090 -18.246 1.00 93.25 128 VAL A C 1
ATOM 987 O O . VAL A 1 128 ? 5.982 -5.573 -19.212 1.00 93.25 128 VAL A O 1
ATOM 990 N N . PHE A 1 129 ? 4.161 -6.544 -18.239 1.00 91.94 129 PHE A N 1
ATOM 991 C CA . PHE A 1 129 ? 3.313 -6.639 -19.431 1.00 91.94 129 PHE A CA 1
ATOM 992 C C . PHE A 1 129 ? 2.489 -5.376 -19.673 1.00 91.94 129 PHE A C 1
ATOM 994 O O . PHE A 1 129 ? 2.308 -5.004 -20.824 1.00 91.94 129 PHE A O 1
ATOM 1001 N N . ASN A 1 130 ? 2.027 -4.732 -18.598 1.00 90.69 130 ASN A N 1
ATOM 1002 C CA . ASN A 1 130 ? 1.202 -3.525 -18.604 1.00 90.69 130 ASN A CA 1
ATOM 1003 C C . ASN A 1 130 ? 0.032 -3.569 -19.617 1.00 90.69 130 ASN A C 1
ATOM 1005 O O . ASN A 1 130 ? 0.133 -3.016 -20.710 1.00 90.69 130 ASN A O 1
ATOM 1009 N N . PRO A 1 131 ? -1.115 -4.173 -19.257 1.00 89.81 131 PRO A N 1
ATOM 1010 C CA . PRO A 1 131 ? -2.295 -4.194 -20.124 1.00 89.81 131 PRO A CA 1
ATOM 1011 C C . PRO A 1 131 ? -3.055 -2.853 -20.159 1.00 89.81 131 PRO A C 1
ATOM 1013 O O . PRO A 1 131 ? -4.122 -2.769 -20.768 1.00 89.81 131 PRO A O 1
ATOM 1016 N N . LEU A 1 132 ? -2.576 -1.822 -19.455 1.00 92.44 132 LEU A N 1
ATOM 1017 C CA . LEU A 1 132 ? -3.265 -0.544 -19.318 1.00 92.44 132 LEU A CA 1
ATOM 1018 C C . LEU A 1 132 ? -2.832 0.436 -20.408 1.00 92.44 132 LEU A C 1
ATOM 1020 O O . LEU A 1 132 ? -1.787 0.304 -21.039 1.00 92.44 132 LEU A O 1
ATOM 1024 N N . ARG A 1 133 ? -3.654 1.468 -20.614 1.00 87.44 133 ARG A N 1
ATOM 1025 C CA . ARG A 1 133 ? -3.423 2.484 -21.651 1.00 87.44 133 ARG A CA 1
ATOM 1026 C C . ARG A 1 133 ? -2.235 3.391 -21.345 1.00 87.44 133 ARG A C 1
ATOM 1028 O O . ARG A 1 133 ? -1.695 4.003 -22.262 1.00 87.44 133 ARG A O 1
ATOM 1035 N N . SER A 1 134 ? -1.847 3.512 -20.075 1.00 91.56 134 SER A N 1
ATOM 1036 C CA . SER A 1 134 ? -0.755 4.384 -19.664 1.00 91.56 134 SER A CA 1
ATOM 1037 C C . SER A 1 134 ? 0.076 3.796 -18.523 1.00 91.56 134 SER A C 1
ATOM 1039 O O . SER A 1 134 ? -0.418 3.095 -17.640 1.00 91.56 134 SER A O 1
ATOM 1041 N N . ALA A 1 135 ? 1.360 4.162 -18.491 1.00 88.38 135 ALA A N 1
ATOM 1042 C CA . ALA A 1 135 ? 2.243 3.878 -17.358 1.00 88.38 135 ALA A CA 1
ATOM 1043 C C . ALA A 1 135 ? 1.794 4.587 -16.064 1.00 88.38 135 ALA A C 1
ATOM 1045 O O . ALA A 1 135 ? 2.227 4.225 -14.974 1.00 88.38 135 ALA A O 1
ATOM 1046 N N . ARG A 1 136 ? 0.944 5.617 -16.171 1.00 90.94 136 ARG A N 1
ATOM 1047 C CA . ARG A 1 136 ? 0.400 6.323 -15.007 1.00 90.94 136 ARG A CA 1
ATOM 1048 C C . ARG A 1 136 ? -0.684 5.482 -14.337 1.00 90.94 136 ARG A C 1
ATOM 1050 O O . ARG A 1 136 ? -0.616 5.286 -13.129 1.00 90.94 136 ARG A O 1
ATOM 1057 N N . ASP A 1 137 ? -1.591 4.908 -15.126 1.00 93.56 137 ASP A N 1
ATOM 1058 C CA . ASP A 1 137 ? -2.618 3.988 -14.622 1.00 93.56 137 ASP A CA 1
ATOM 1059 C C . ASP A 1 137 ? -1.977 2.750 -13.977 1.00 93.56 137 ASP A C 1
ATOM 1061 O O . ASP A 1 137 ? -2.428 2.306 -12.923 1.00 93.56 137 ASP A O 1
ATOM 1065 N N . GLU A 1 138 ? -0.885 2.237 -14.563 1.00 93.75 138 GLU A N 1
ATOM 1066 C CA . GLU A 1 138 ? -0.063 1.163 -13.978 1.00 93.75 138 GLU A CA 1
ATOM 1067 C C . GLU A 1 138 ? 0.426 1.531 -12.578 1.00 93.75 138 GLU A C 1
ATOM 1069 O O . GLU A 1 138 ? 0.176 0.800 -11.618 1.00 93.75 138 GLU A O 1
ATOM 1074 N N . GLU A 1 139 ? 1.134 2.653 -12.451 1.00 92.62 139 GLU A N 1
ATOM 1075 C CA . GLU A 1 139 ? 1.726 3.069 -11.182 1.00 92.62 139 GLU A CA 1
ATOM 1076 C C . GLU A 1 139 ? 0.660 3.334 -10.116 1.00 92.62 139 GLU A C 1
ATOM 1078 O O . GLU A 1 139 ? 0.805 2.871 -8.985 1.00 92.62 139 GLU A O 1
ATOM 1083 N N . THR A 1 140 ? -0.422 4.024 -10.474 1.00 95.25 140 THR A N 1
ATOM 1084 C CA . THR A 1 140 ? -1.563 4.277 -9.587 1.00 95.25 140 THR A CA 1
ATOM 1085 C C . THR A 1 140 ? -2.207 2.962 -9.144 1.00 95.25 140 THR A C 1
ATOM 1087 O O . THR A 1 140 ? -2.430 2.756 -7.951 1.00 95.25 140 THR A O 1
ATOM 1090 N N . LEU A 1 141 ? -2.446 2.018 -10.058 1.00 96.94 141 LEU A N 1
ATOM 1091 C CA . LEU A 1 141 ? -3.050 0.736 -9.698 1.00 96.94 141 LEU A CA 1
ATOM 1092 C C . LEU A 1 141 ? -2.130 -0.100 -8.796 1.00 96.94 141 LEU A C 1
ATOM 1094 O O . LEU A 1 141 ? -2.598 -0.622 -7.784 1.00 96.94 141 LEU A O 1
ATOM 1098 N N . ILE A 1 142 ? -0.826 -0.173 -9.086 1.00 96.00 142 ILE A N 1
ATOM 1099 C CA . ILE A 1 142 ? 0.152 -0.826 -8.198 1.00 96.00 142 ILE A CA 1
ATOM 1100 C C . ILE A 1 142 ? 0.143 -0.162 -6.813 1.00 96.00 142 ILE A C 1
ATOM 1102 O O . ILE A 1 142 ? 0.078 -0.860 -5.801 1.00 96.00 142 ILE A O 1
ATOM 1106 N N . GLY A 1 143 ? 0.162 1.173 -6.758 1.00 96.31 143 GLY A N 1
ATOM 1107 C CA . GLY A 1 143 ? 0.112 1.929 -5.507 1.00 96.31 143 GLY A CA 1
ATOM 1108 C C . GLY A 1 143 ? -1.129 1.586 -4.681 1.00 96.31 143 GLY A C 1
ATOM 1109 O O . GLY A 1 143 ? -1.003 1.237 -3.509 1.00 96.31 143 GLY A O 1
ATOM 1110 N N . THR A 1 144 ? -2.308 1.577 -5.306 1.00 98.31 144 THR A N 1
ATOM 1111 C CA . THR A 1 144 ? -3.586 1.193 -4.684 1.00 98.31 144 THR A CA 1
ATOM 1112 C C . THR A 1 144 ? -3.544 -0.229 -4.121 1.00 98.31 144 THR A C 1
ATOM 1114 O O . THR A 1 144 ? -3.818 -0.443 -2.937 1.00 98.31 144 THR A O 1
ATOM 1117 N N . LEU A 1 145 ? -3.172 -1.211 -4.949 1.00 98.12 145 LEU A N 1
ATOM 1118 C CA . LEU A 1 145 ? -3.166 -2.626 -4.562 1.00 98.12 145 LEU A CA 1
ATOM 1119 C C . LEU A 1 145 ? -2.127 -2.929 -3.471 1.00 98.12 145 LEU A C 1
ATOM 1121 O O . LEU A 1 145 ? -2.331 -3.837 -2.664 1.00 98.12 145 LEU A O 1
ATOM 1125 N N . SER A 1 146 ? -1.058 -2.129 -3.397 1.00 97.56 146 SER A N 1
ATOM 1126 C CA . SER A 1 146 ? -0.001 -2.272 -2.391 1.00 97.56 146 SER A CA 1
ATOM 1127 C C . SER A 1 146 ? -0.399 -1.844 -0.974 1.00 97.56 146 SER A C 1
ATOM 1129 O O . SER A 1 146 ? 0.313 -2.160 -0.023 1.00 97.56 146 SER A O 1
ATOM 1131 N N . VAL A 1 147 ? -1.531 -1.151 -0.805 1.00 98.38 147 VAL A N 1
ATOM 1132 C CA . VAL A 1 147 ? -1.934 -0.605 0.506 1.00 98.38 147 VAL A CA 1
ATOM 1133 C C . VAL A 1 147 ? -3.387 -0.872 0.881 1.00 98.38 147 VAL A C 1
ATOM 1135 O O . VAL A 1 147 ? -3.733 -0.762 2.057 1.00 98.38 147 VAL A O 1
ATOM 1138 N N . ILE A 1 148 ? -4.237 -1.270 -0.074 1.00 98.50 148 ILE A N 1
ATOM 1139 C CA . ILE A 1 148 ? -5.665 -1.478 0.184 1.00 98.50 148 ILE A CA 1
ATOM 1140 C C . ILE A 1 148 ? -5.914 -2.532 1.264 1.00 98.50 148 ILE A C 1
ATOM 1142 O O . ILE A 1 148 ? -6.577 -2.241 2.251 1.00 98.50 148 ILE A O 1
ATOM 1146 N N . ILE A 1 149 ? -5.336 -3.728 1.156 1.00 98.25 149 ILE A N 1
ATOM 1147 C CA . ILE A 1 149 ? -5.586 -4.781 2.149 1.00 98.25 149 ILE A CA 1
ATOM 1148 C C . ILE A 1 149 ? -5.007 -4.416 3.528 1.00 98.25 149 ILE A C 1
ATOM 1150 O O . ILE A 1 149 ? -5.761 -4.498 4.500 1.00 98.25 149 ILE A O 1
ATOM 1154 N N . PRO A 1 150 ? -3.746 -3.951 3.659 1.00 97.81 150 PRO A N 1
ATOM 1155 C CA . PRO A 1 150 ? -3.191 -3.558 4.955 1.00 97.81 150 PRO A CA 1
ATOM 1156 C C . PRO A 1 150 ? -4.026 -2.498 5.680 1.00 97.81 150 PRO A C 1
ATOM 1158 O O . PRO A 1 150 ? -4.266 -2.628 6.877 1.00 97.81 150 PRO A O 1
ATOM 1161 N N . ILE A 1 151 ? -4.547 -1.497 4.964 1.00 98.06 151 ILE A N 1
ATOM 1162 C CA . ILE A 1 151 ? -5.403 -0.457 5.555 1.00 98.06 151 ILE A CA 1
ATOM 1163 C C . ILE A 1 151 ? -6.737 -1.024 6.068 1.00 98.06 151 ILE A C 1
ATOM 1165 O O . ILE A 1 151 ? -7.264 -0.567 7.083 1.00 98.06 151 ILE A O 1
ATOM 1169 N N . PHE A 1 152 ? -7.285 -2.049 5.414 1.00 97.94 152 PHE A N 1
ATOM 1170 C CA . PHE A 1 152 ? -8.471 -2.755 5.908 1.00 97.94 152 PHE A CA 1
ATOM 1171 C C . PHE A 1 152 ? -8.161 -3.743 7.042 1.00 97.94 152 PHE A C 1
ATOM 1173 O O . PHE A 1 152 ? -9.060 -4.074 7.821 1.00 97.94 152 PHE A O 1
ATOM 1180 N N . MET A 1 153 ? -6.905 -4.173 7.183 1.00 96.88 153 MET A N 1
ATOM 1181 C CA . MET A 1 153 ? -6.467 -5.015 8.294 1.00 96.88 153 MET A CA 1
ATOM 1182 C C . MET A 1 153 ? -6.292 -4.242 9.606 1.00 96.88 153 MET A C 1
ATOM 1184 O O . MET A 1 153 ? -6.601 -4.832 10.639 1.00 96.88 153 MET A O 1
ATOM 1188 N N . VAL A 1 154 ? -5.855 -2.977 9.576 1.00 94.31 154 VAL A N 1
ATOM 1189 C CA . VAL A 1 154 ? -5.813 -2.088 10.762 1.00 94.31 154 VAL A CA 1
ATOM 1190 C C . VAL A 1 154 ? -7.214 -1.892 11.334 1.00 94.31 154 VAL A C 1
ATOM 1192 O O . VAL A 1 154 ? -7.371 -2.085 12.557 1.00 94.31 154 VAL A O 1
#

Foldseek 3Di:
DDPVVVVVLLVLLLVLLQVLLVQQLVCVPPNVCSNLPVSLVSVLVNLQVSCVSVVNDDPLLNQLSVLSSVLSPQDQDDDDLVSNLVSLQSSLQSLLCSLVSLCVSQVPVVLSVVLSVQSNCLSNCCVRVNPDPDPSVSRSVSSSSSCSSSSVSD

Mean predicted aligned error: 2.72 Å

pLDDT: mean 95.72, std 2.99, range [85.69, 98.56]

Radius of gyration: 15.27 Å; Cα contacts (8 Å, |Δi|>4): 211; chains: 1; bounding box: 39×30×42 Å

Sequence (154 aa):
MSELNLQLLAFFKVIAVAIFSLLYGLGGMYKKAIRRIGGVIWLMVAIGIIGYLQKTISLWYFLYPLLLIGALTIGYGADKFEEKIKKRALYGLALGVSALPVAIVTGKWLLFGFHLGLCLASSILLGVFNPLRSARDEETLIGTLSVIIPIFMV

Secondary structure (DSSP, 8-state):
--HHHHHHHHHHHHHHHHHHHHHHHHHHHT-HHIIIIIHHHHHHHHHHHHHHHHT---GGGGHHHHHHHHHHHS----SSHHHHHHHHHHHHHHHHHHTHHHHHHH--HHHHHHHHHHHHHHHHIIIII--SS-HHHHHHHHHHHTTHHHHHH-